Protein AF-A0A2U7NNI7-F1 (afdb_monomer)

Structure (mmCIF, N/CA/C/O backbone):
data_AF-A0A2U7NNI7-F1
#
_entry.id   AF-A0A2U7NNI7-F1
#
loop_
_atom_site.group_PDB
_atom_site.id
_atom_site.type_symbol
_atom_site.label_atom_id
_atom_site.label_alt_id
_atom_site.label_comp_id
_atom_site.label_asym_id
_atom_site.label_entity_id
_atom_site.label_seq_id
_atom_site.pdbx_PDB_ins_code
_atom_site.Cartn_x
_atom_site.Cartn_y
_atom_site.Cartn_z
_atom_site.occupancy
_atom_site.B_iso_or_equiv
_atom_site.auth_seq_id
_atom_site.auth_comp_id
_atom_site.auth_asym_id
_atom_site.auth_atom_id
_atom_site.pdbx_PDB_model_num
ATOM 1 N N . GLU A 1 1 ? -15.959 -2.384 -8.655 1.00 91.75 1 GLU A N 1
ATOM 2 C CA . GLU A 1 1 ? -16.020 -0.895 -8.656 1.00 91.75 1 GLU A CA 1
ATOM 3 C C . GLU A 1 1 ? -14.657 -0.277 -8.364 1.00 91.75 1 GLU A C 1
ATOM 5 O O . GLU A 1 1 ? -14.281 0.670 -9.043 1.00 91.75 1 GLU A O 1
ATOM 10 N N . ALA A 1 2 ? -13.893 -0.885 -7.456 1.00 96.75 2 ALA A N 1
ATOM 11 C CA . ALA A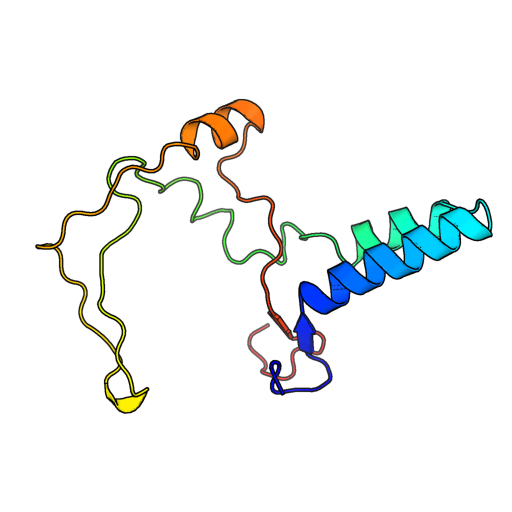 1 2 ? -12.431 -0.878 -7.425 1.00 96.75 2 ALA A CA 1
ATOM 12 C C . ALA A 1 2 ? -11.932 -2.280 -7.006 1.00 96.75 2 ALA A C 1
ATOM 14 O O . ALA A 1 2 ? -11.266 -2.903 -7.829 1.00 96.75 2 ALA A O 1
ATOM 15 N N . PRO A 1 3 ? -12.372 -2.842 -5.855 1.00 96.25 3 PRO A N 1
ATOM 16 C CA . PRO A 1 3 ? -12.444 -4.295 -5.691 1.00 96.25 3 PRO A CA 1
ATOM 17 C C . PRO A 1 3 ? -13.404 -4.897 -6.728 1.00 96.25 3 PRO A C 1
ATOM 19 O O . PRO A 1 3 ? -14.330 -4.209 -7.212 1.00 96.25 3 PRO A O 1
ATOM 22 N N . ASP A 1 4 ? -13.182 -6.155 -7.089 1.00 97.06 4 ASP A N 1
ATOM 23 C CA . ASP A 1 4 ? -13.986 -6.897 -8.063 1.00 97.06 4 ASP A CA 1
ATOM 24 C C . ASP A 1 4 ? -14.867 -7.992 -7.437 1.00 97.06 4 ASP A C 1
ATOM 26 O O . ASP A 1 4 ? -15.818 -8.431 -8.094 1.00 97.06 4 ASP A O 1
ATOM 30 N N . TYR A 1 5 ? -14.698 -8.292 -6.144 1.00 97.25 5 TYR A N 1
ATOM 31 C CA . TYR A 1 5 ? -15.642 -9.068 -5.332 1.00 97.25 5 TYR A CA 1
ATOM 32 C C . TYR A 1 5 ? -16.041 -8.357 -4.025 1.00 97.25 5 TYR A C 1
ATOM 34 O O . TYR A 1 5 ? -15.245 -7.707 -3.359 1.00 97.25 5 TYR A O 1
ATOM 42 N N . GLY A 1 6 ? -17.314 -8.478 -3.629 1.00 96.44 6 GLY A N 1
ATOM 43 C CA . GLY A 1 6 ? -17.887 -7.697 -2.521 1.00 96.44 6 GLY A CA 1
ATOM 44 C C . GLY A 1 6 ? -17.436 -8.106 -1.115 1.00 96.44 6 GLY A C 1
ATOM 45 O O . GLY A 1 6 ? -17.675 -7.352 -0.176 1.00 96.44 6 GLY A O 1
ATOM 46 N N . HIS A 1 7 ? -16.830 -9.286 -0.958 1.00 94.38 7 HIS A N 1
ATOM 47 C CA . HIS A 1 7 ? -16.188 -9.700 0.297 1.00 94.38 7 HIS A CA 1
ATOM 48 C C . HIS A 1 7 ? -14.656 -9.644 0.202 1.00 94.38 7 HIS A C 1
ATOM 50 O O . HIS A 1 7 ? -13.953 -10.210 1.034 1.00 94.38 7 HIS A O 1
ATOM 56 N N . GLU A 1 8 ? -14.117 -8.944 -0.794 1.00 93.75 8 GLU A N 1
ATOM 57 C CA . GLU A 1 8 ? -12.809 -8.330 -0.608 1.00 93.75 8 GLU A CA 1
ATOM 58 C C . GLU A 1 8 ? -12.931 -7.186 0.402 1.00 93.75 8 GLU A C 1
ATOM 60 O O . GLU A 1 8 ? -14.001 -6.611 0.618 1.00 93.75 8 GLU A O 1
ATOM 65 N N . THR A 1 9 ? -11.812 -6.822 1.008 1.00 91.69 9 THR A N 1
ATOM 66 C CA . THR A 1 9 ? -11.689 -5.598 1.796 1.00 91.69 9 THR A CA 1
ATOM 67 C C . THR A 1 9 ? -10.492 -4.792 1.317 1.00 91.69 9 THR A C 1
ATOM 69 O O . THR A 1 9 ? -9.630 -5.296 0.595 1.00 91.69 9 THR A O 1
ATOM 72 N N . THR A 1 10 ? -10.431 -3.525 1.708 1.00 91.88 10 THR A N 1
ATOM 73 C CA . THR A 1 10 ? -9.390 -2.595 1.274 1.00 91.88 10 THR A CA 1
ATOM 74 C C . THR A 1 10 ? -8.764 -1.864 2.45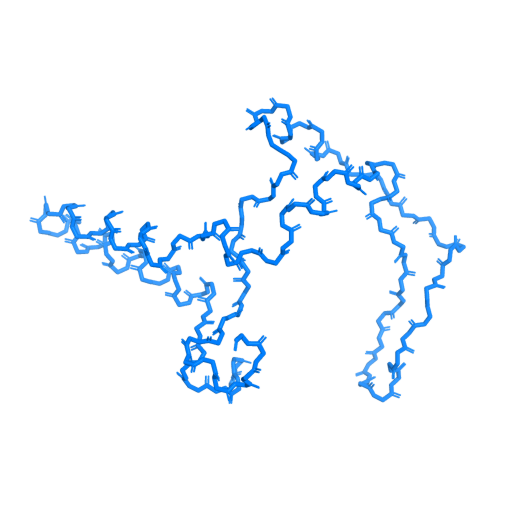3 1.00 91.88 10 THR A C 1
ATOM 76 O O . THR A 1 10 ? -9.389 -1.675 3.500 1.00 91.88 10 THR A O 1
ATOM 79 N N . SER A 1 11 ? -7.537 -1.370 2.274 1.00 87.75 11 SER A N 1
ATOM 80 C CA . SER A 1 11 ? -6.935 -0.428 3.231 1.00 87.75 11 SER A CA 1
ATOM 81 C C . SER A 1 11 ? -7.799 0.827 3.430 1.00 87.75 11 SER A C 1
ATOM 83 O O . SER A 1 11 ? -7.811 1.413 4.514 1.00 87.75 11 SER A O 1
ATOM 85 N N . GLU A 1 12 ? -8.585 1.204 2.416 1.00 92.94 12 GLU A N 1
ATOM 86 C CA . GLU A 1 12 ? -9.618 2.234 2.514 1.00 92.94 12 GLU A CA 1
ATOM 87 C C . GLU A 1 12 ? -10.707 1.842 3.523 1.00 92.94 12 GLU A C 1
ATOM 89 O O . GLU A 1 12 ? -10.948 2.605 4.461 1.00 92.94 12 GLU A O 1
ATOM 94 N N . ALA A 1 13 ? -11.316 0.658 3.396 1.00 91.62 13 ALA A N 1
ATOM 95 C CA . ALA A 1 13 ? -12.336 0.181 4.333 1.00 91.62 13 ALA A CA 1
ATOM 96 C C . ALA A 1 13 ? -11.814 0.159 5.782 1.00 91.62 13 ALA A C 1
ATOM 98 O O . ALA A 1 13 ? -12.497 0.631 6.694 1.00 91.62 13 ALA A O 1
ATOM 99 N N . TYR A 1 14 ? -10.566 -0.277 5.989 1.00 86.25 14 TYR A N 1
ATOM 100 C CA . TYR A 1 14 ? -9.908 -0.225 7.298 1.00 86.25 14 TYR A CA 1
ATOM 101 C C . TYR A 1 14 ? -9.709 1.200 7.826 1.00 86.25 14 TYR A C 1
ATOM 103 O O . TYR A 1 14 ? -9.938 1.454 9.011 1.00 86.25 14 TYR A O 1
ATOM 111 N N . SER A 1 15 ? -9.337 2.155 6.968 1.00 87.56 15 SER A N 1
ATOM 112 C CA . SER A 1 15 ? -9.200 3.562 7.367 1.00 87.56 15 SER A CA 1
ATOM 113 C C . SER A 1 15 ? -10.538 4.182 7.797 1.00 87.56 15 SER A C 1
ATOM 115 O O . SER A 1 15 ? -10.593 4.904 8.797 1.00 87.56 15 SER A O 1
ATOM 117 N N . TYR A 1 16 ? -11.634 3.842 7.110 1.00 91.88 16 TYR A N 1
ATOM 118 C CA . TYR A 1 16 ? -12.983 4.257 7.500 1.00 91.88 16 TYR A CA 1
ATOM 119 C C . TYR A 1 16 ? -13.431 3.596 8.796 1.00 91.88 16 TYR A C 1
ATOM 121 O O . TYR A 1 16 ? -14.067 4.250 9.622 1.00 91.88 16 TYR A O 1
ATOM 129 N N . TRP A 1 17 ? -13.077 2.329 9.007 1.00 87.81 17 TRP A N 1
ATOM 130 C CA . TRP A 1 17 ? -13.380 1.651 10.258 1.00 87.81 17 TRP A CA 1
ATOM 131 C C . TRP A 1 17 ? -12.661 2.309 11.440 1.00 87.81 17 TRP A C 1
ATOM 133 O O . TRP A 1 17 ? -13.306 2.664 12.426 1.00 87.81 17 TRP A O 1
ATOM 143 N N . ALA A 1 18 ? -11.362 2.591 11.308 1.00 84.88 18 ALA A N 1
ATOM 144 C CA . ALA A 1 18 ? -10.607 3.324 12.322 1.00 84.88 18 ALA A CA 1
ATOM 145 C C . ALA A 1 18 ? -11.241 4.688 12.643 1.00 84.88 18 ALA A C 1
ATOM 147 O O . ALA A 1 18 ? -11.335 5.080 13.810 1.00 84.88 18 ALA A O 1
ATOM 148 N N . TRP A 1 19 ? -11.721 5.404 11.623 1.00 89.50 19 TRP A N 1
ATOM 149 C CA . TRP A 1 19 ? -12.428 6.666 11.821 1.00 89.50 19 TRP A CA 1
ATOM 150 C C . TRP A 1 19 ? -13.760 6.471 12.559 1.00 89.50 19 TRP A C 1
ATOM 152 O O . TRP A 1 19 ? -14.009 7.158 13.552 1.00 89.50 19 TRP A O 1
ATOM 162 N N . LEU A 1 20 ? -14.594 5.525 12.127 1.00 91.12 20 LEU A N 1
ATOM 163 C CA . LEU A 1 20 ? -15.887 5.237 12.750 1.00 91.12 20 LEU A CA 1
ATOM 164 C C . LEU A 1 20 ? -15.733 4.948 14.247 1.00 91.12 20 LEU A C 1
ATOM 166 O O . LEU A 1 20 ? -16.409 5.559 15.075 1.00 91.12 20 LEU A O 1
ATOM 170 N N . GLU A 1 21 ? -14.790 4.078 14.585 1.00 87.69 21 GLU A N 1
ATOM 171 C CA . GLU A 1 21 ? -14.502 3.702 15.963 1.00 87.69 21 GLU A CA 1
ATOM 172 C C . GLU A 1 21 ? -13.925 4.870 16.775 1.00 87.69 21 GLU A C 1
ATOM 174 O O . GLU A 1 21 ? -14.269 5.065 17.939 1.00 87.69 21 GLU A O 1
ATOM 179 N N . THR A 1 22 ? -13.104 5.723 16.158 1.00 89.00 22 THR A N 1
ATOM 180 C CA . THR A 1 22 ? -12.608 6.940 16.818 1.00 89.00 22 THR A CA 1
ATOM 181 C C . THR A 1 22 ? -13.752 7.893 17.174 1.00 89.00 22 THR A C 1
ATOM 183 O O . THR A 1 22 ? -13.750 8.489 18.251 1.00 89.00 22 THR A O 1
ATOM 186 N N . MET A 1 23 ? -14.749 8.039 16.295 1.00 93.25 23 MET A N 1
ATOM 187 C CA . MET A 1 23 ? -15.940 8.847 16.583 1.00 93.25 23 MET A CA 1
ATOM 188 C C . MET A 1 23 ? -16.795 8.216 17.679 1.00 93.25 23 MET A C 1
ATOM 190 O O . MET A 1 23 ? -17.262 8.930 18.566 1.00 93.25 23 MET A O 1
ATOM 194 N N . TYR A 1 24 ? -16.963 6.892 17.648 1.00 90.88 24 TYR A N 1
ATOM 195 C CA . TYR A 1 24 ? -17.655 6.159 18.702 1.00 90.88 24 TYR A CA 1
ATOM 196 C C . TYR A 1 24 ? -16.997 6.402 20.065 1.00 90.88 24 TYR A C 1
ATOM 198 O O . TYR A 1 24 ? -17.677 6.850 20.990 1.00 90.88 24 TYR A O 1
ATOM 206 N N . GLY A 1 25 ? -15.681 6.202 20.174 1.00 91.25 25 GLY A N 1
ATOM 207 C CA . GLY A 1 25 ? -14.958 6.403 21.430 1.00 91.25 25 GLY A CA 1
ATOM 208 C C . GLY A 1 25 ? -14.972 7.851 21.909 1.00 91.25 25 GLY A C 1
ATOM 209 O O . GLY A 1 25 ? -15.112 8.104 23.103 1.00 91.25 25 GLY A O 1
ATOM 210 N N . PHE A 1 26 ? -14.941 8.822 20.991 1.00 93.31 26 PHE A N 1
ATOM 211 C CA . PHE A 1 26 ? -15.075 10.233 21.352 1.00 93.31 26 PHE A CA 1
ATOM 212 C C . PHE A 1 26 ? -16.457 10.568 21.931 1.00 93.31 26 PHE A C 1
ATOM 214 O O . PHE A 1 26 ? -16.547 11.304 22.909 1.00 93.31 26 PHE A O 1
ATOM 221 N N . ILE A 1 27 ? -17.533 10.049 21.334 1.00 96.38 27 ILE A N 1
ATOM 222 C CA . ILE A 1 27 ? -18.913 10.355 21.745 1.00 96.38 27 ILE A CA 1
ATOM 223 C C . ILE A 1 27 ? -19.290 9.630 23.038 1.00 96.38 27 ILE A C 1
ATOM 225 O O . ILE A 1 27 ? -20.020 10.176 23.863 1.00 96.38 27 ILE A O 1
ATOM 229 N N . THR A 1 28 ? -18.847 8.385 23.183 1.00 93.81 28 THR A N 1
ATOM 230 C CA . THR A 1 28 ? -19.251 7.503 24.286 1.00 93.81 28 THR A CA 1
ATOM 231 C C . THR A 1 28 ? -18.281 7.517 25.462 1.00 93.81 28 THR A C 1
ATOM 233 O O . THR A 1 28 ? -18.623 6.999 26.520 1.00 93.81 28 THR A O 1
ATOM 236 N N . GLU A 1 29 ? -17.091 8.095 25.275 1.00 92.75 29 GLU A N 1
ATOM 237 C CA . GLU A 1 29 ? -15.937 7.979 26.176 1.00 92.75 29 GLU A CA 1
ATOM 238 C C . GLU A 1 29 ? -15.447 6.524 26.374 1.00 92.75 29 GLU A C 1
ATOM 240 O O . GLU A 1 29 ? -14.628 6.262 27.256 1.00 92.75 29 GLU A O 1
ATOM 245 N N . ASP A 1 30 ? -15.895 5.584 25.531 1.00 88.88 30 ASP A N 1
ATOM 246 C CA . ASP A 1 30 ? -15.482 4.177 25.527 1.00 88.88 30 ASP A CA 1
ATOM 247 C C . ASP A 1 30 ? -14.462 3.899 24.411 1.00 88.88 30 ASP A C 1
ATOM 249 O O . ASP A 1 30 ? -14.785 3.813 23.224 1.00 88.88 30 ASP A O 1
ATOM 253 N N . TRP A 1 31 ? -13.203 3.735 24.812 1.00 83.56 31 TRP A N 1
ATOM 254 C CA . TRP A 1 31 ? -12.072 3.497 23.914 1.00 83.56 31 TRP A CA 1
ATOM 255 C C . TRP A 1 31 ? -11.620 2.036 23.862 1.00 83.56 31 TRP A C 1
ATOM 257 O O . TRP A 1 31 ? -10.686 1.718 23.117 1.00 83.56 31 TRP A O 1
ATOM 267 N N . ASP A 1 32 ? -12.275 1.138 24.599 1.00 77.19 32 ASP A N 1
ATOM 268 C CA . ASP A 1 32 ? -11.872 -0.267 24.645 1.00 77.19 32 ASP A CA 1
ATOM 269 C C . ASP A 1 32 ? -12.233 -0.990 23.337 1.00 77.19 32 ASP A C 1
ATOM 271 O O . ASP A 1 32 ? -11.429 -1.778 22.824 1.00 77.19 32 ASP A O 1
ATOM 275 N N . LEU A 1 33 ? -13.389 -0.676 22.738 1.00 65.31 33 LEU A N 1
ATOM 276 C CA . LEU A 1 33 ? -13.829 -1.251 21.457 1.00 65.31 33 LEU A CA 1
ATOM 277 C C . LEU A 1 33 ? -12.995 -0.776 20.245 1.00 65.31 33 LEU A C 1
ATOM 279 O O . LEU A 1 33 ? -12.520 -1.648 19.506 1.00 65.31 33 LEU A O 1
ATOM 283 N N . PRO A 1 34 ? -12.719 0.536 20.069 1.00 62.72 34 PRO A N 1
ATOM 284 C CA . PRO A 1 34 ? -11.972 1.062 18.923 1.00 62.72 34 PRO A CA 1
ATOM 285 C C . PRO A 1 34 ? -10.562 0.515 18.766 1.00 62.72 34 PRO A C 1
ATOM 287 O O . PRO A 1 34 ? -10.100 0.178 17.677 1.00 62.72 34 PRO A O 1
ATOM 290 N N . PHE A 1 35 ? -9.846 0.447 19.881 1.00 60.97 35 PHE A N 1
ATOM 291 C CA . PHE A 1 35 ? -8.424 0.170 19.867 1.00 60.97 35 PHE A CA 1
ATOM 292 C C . PHE A 1 35 ? -8.118 -1.328 19.837 1.00 60.97 35 PHE A C 1
ATOM 294 O O . PHE A 1 35 ? -7.069 -1.719 19.325 1.00 60.97 35 PHE A O 1
ATOM 301 N N . SER A 1 36 ? -8.994 -2.171 20.386 1.00 61.75 36 SER A N 1
ATOM 302 C CA . SER A 1 36 ? -8.825 -3.625 20.346 1.00 61.75 36 SER A CA 1
ATOM 303 C C . SER A 1 36 ? -9.166 -4.190 18.968 1.00 61.75 36 SER A C 1
ATOM 305 O O . SER A 1 36 ? -8.325 -4.874 18.391 1.00 61.75 36 SER A O 1
ATOM 307 N N . HIS A 1 37 ? -10.315 -3.836 18.386 1.00 61.78 37 HIS A N 1
ATOM 308 C CA . HIS A 1 37 ? -10.767 -4.439 17.130 1.00 61.78 37 HIS A CA 1
ATOM 309 C C . HIS A 1 37 ? -9.980 -3.969 15.907 1.00 61.78 37 HIS A C 1
ATOM 311 O O . HIS A 1 37 ? -9.566 -4.802 15.103 1.00 61.78 37 HIS A O 1
ATOM 317 N N . VAL A 1 38 ? -9.688 -2.669 15.787 1.00 60.00 38 VAL A N 1
ATOM 318 C CA . VAL A 1 38 ? -8.880 -2.167 14.664 1.00 60.00 38 VAL A CA 1
ATOM 319 C C . VAL A 1 38 ? -7.462 -2.721 14.736 1.00 60.00 38 VAL A C 1
ATOM 321 O O . VAL A 1 38 ? -6.905 -3.054 13.707 1.00 60.00 38 VAL A O 1
ATOM 324 N N . ARG A 1 39 ? -6.870 -2.908 15.923 1.00 60.97 39 ARG A N 1
ATOM 325 C CA . ARG A 1 39 ? -5.551 -3.563 16.018 1.00 60.97 39 ARG A CA 1
ATOM 326 C C . ARG A 1 39 ? -5.603 -5.071 15.784 1.00 60.97 39 ARG A C 1
ATOM 328 O O . ARG A 1 39 ? -4.629 -5.624 15.289 1.00 60.97 39 ARG A O 1
ATOM 335 N N . GLN A 1 40 ? -6.689 -5.730 16.180 1.00 62.09 40 GLN A N 1
ATOM 336 C CA . GLN A 1 40 ? -6.839 -7.183 16.088 1.00 62.09 40 GLN A CA 1
ATOM 337 C C . GLN A 1 40 ? -7.286 -7.666 14.706 1.00 62.09 40 GLN A C 1
ATOM 339 O O . GLN A 1 40 ? -7.064 -8.831 14.403 1.00 62.09 40 GLN A O 1
ATOM 344 N N . HIS A 1 41 ? -7.929 -6.811 13.912 1.00 59.56 41 HIS A N 1
ATOM 345 C CA . HIS A 1 41 ? -8.490 -7.185 12.612 1.00 59.56 41 HIS A CA 1
ATOM 346 C C . HIS A 1 41 ? -8.146 -6.204 11.492 1.00 59.56 41 HIS A C 1
ATOM 348 O O . HIS A 1 41 ? -8.180 -6.593 10.339 1.00 59.56 41 HIS A O 1
ATOM 354 N N . GLY A 1 42 ? -7.845 -4.941 11.807 1.00 49.81 42 GLY A N 1
ATOM 355 C CA . GLY A 1 42 ? -7.341 -3.943 10.852 1.00 49.81 42 GLY A CA 1
ATOM 356 C C . GLY A 1 42 ? -5.870 -3.617 11.027 1.00 49.81 42 GLY A C 1
ATOM 357 O O . GLY A 1 42 ? -5.356 -2.674 10.424 1.00 49.81 42 GLY A O 1
ATOM 358 N N . GLY A 1 43 ? -5.193 -4.390 11.874 1.00 49.84 43 GLY A N 1
ATOM 359 C CA . GLY A 1 43 ? -3.758 -4.379 11.915 1.00 49.84 43 GLY A CA 1
ATOM 360 C C . GLY A 1 43 ? -3.271 -4.820 10.550 1.00 49.84 43 GLY A C 1
ATOM 361 O O . GLY A 1 43 ? -3.771 -5.782 9.976 1.00 49.84 43 GLY A O 1
ATOM 362 N N . VAL A 1 44 ? -2.244 -4.135 10.069 1.00 49.12 44 VAL A N 1
ATOM 363 C CA . VAL A 1 44 ? -1.211 -4.780 9.273 1.00 49.12 44 VAL A CA 1
ATOM 364 C C . VAL A 1 44 ? -0.738 -5.968 10.109 1.00 49.12 44 VAL A C 1
ATOM 366 O O . VAL A 1 44 ? 0.148 -5.830 10.957 1.00 49.12 44 VAL A O 1
ATOM 369 N N . HIS A 1 45 ? -1.412 -7.114 10.013 1.00 49.66 45 HIS A N 1
ATOM 370 C CA . HIS A 1 45 ? -0.876 -8.300 10.628 1.00 49.66 45 HIS A CA 1
ATOM 371 C C . HIS A 1 45 ? 0.412 -8.567 9.877 1.00 49.66 45 HIS A C 1
ATOM 373 O O . HIS A 1 45 ? 0.447 -8.599 8.653 1.00 49.66 45 HIS A O 1
ATOM 379 N N . HIS A 1 46 ? 1.481 -8.780 10.624 1.00 46.91 46 HIS A N 1
ATOM 380 C CA . HIS A 1 46 ? 2.747 -9.228 10.064 1.00 46.91 4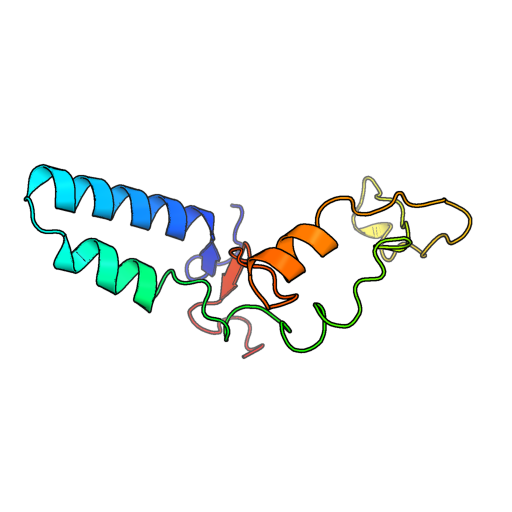6 HIS A CA 1
ATOM 381 C C . HIS A 1 46 ? 2.583 -10.521 9.224 1.00 46.91 46 HIS A C 1
ATOM 383 O O . HIS A 1 46 ? 3.455 -10.858 8.434 1.00 46.91 46 HIS A O 1
ATOM 389 N N . SER A 1 47 ? 1.463 -11.246 9.383 1.00 48.31 47 SER A N 1
ATOM 390 C CA . SER A 1 47 ? 1.045 -12.376 8.543 1.00 48.31 47 SER A CA 1
ATOM 391 C C . SER A 1 47 ? 0.353 -11.999 7.229 1.00 48.31 47 SER A C 1
ATOM 393 O O . SER A 1 47 ? 0.362 -12.812 6.310 1.00 48.31 47 SER A O 1
ATOM 395 N N . ASP A 1 48 ? -0.246 -10.812 7.146 1.00 50.38 48 ASP A N 1
ATOM 396 C CA . ASP A 1 48 ? -1.048 -10.347 6.005 1.00 50.38 48 ASP A CA 1
ATOM 397 C C . ASP A 1 48 ? -0.228 -9.438 5.080 1.00 50.38 48 ASP A C 1
ATOM 399 O O . ASP A 1 48 ? -0.687 -9.042 4.010 1.00 50.38 48 ASP A O 1
ATOM 403 N N . GLU A 1 49 ? 1.011 -9.130 5.469 1.00 51.81 49 GLU A N 1
ATOM 404 C CA . GLU A 1 49 ? 2.021 -8.587 4.577 1.00 51.81 49 GLU A CA 1
ATOM 405 C C . GLU A 1 49 ? 2.685 -9.721 3.786 1.00 51.81 49 GLU A C 1
ATOM 407 O O . GLU A 1 49 ? 3.381 -10.566 4.363 1.00 51.81 49 GLU A O 1
ATOM 412 N N . PRO A 1 50 ? 2.541 -9.758 2.451 1.00 45.31 50 PRO A N 1
ATOM 413 C CA . PRO A 1 50 ? 3.279 -10.710 1.641 1.00 45.31 50 PRO A CA 1
ATOM 414 C C . PRO A 1 50 ? 4.792 -10.456 1.776 1.00 45.31 50 PRO A C 1
ATOM 416 O O . PRO A 1 50 ? 5.344 -9.528 1.188 1.00 45.31 50 PRO A O 1
ATOM 419 N N . GLY A 1 51 ? 5.492 -11.312 2.525 1.00 45.66 51 GLY A N 1
ATOM 420 C CA . GLY A 1 51 ? 6.942 -11.490 2.398 1.00 45.66 51 GLY A CA 1
ATOM 421 C C . GLY A 1 51 ? 7.853 -10.512 3.152 1.00 45.66 51 GLY A C 1
ATOM 422 O O . GLY A 1 51 ? 8.965 -10.250 2.676 1.00 45.66 51 GLY A O 1
ATOM 423 N N . SER A 1 52 ? 7.477 -10.037 4.342 1.00 44.50 52 SER A N 1
ATOM 424 C CA . SER A 1 52 ? 8.356 -9.231 5.218 1.00 44.50 52 SER A CA 1
ATOM 425 C C . SER A 1 52 ? 9.718 -9.919 5.478 1.00 44.50 52 SER A C 1
ATOM 427 O O . SER A 1 52 ? 10.760 -9.264 5.501 1.00 44.50 52 SER A O 1
ATOM 429 N N . ALA A 1 53 ? 9.754 -11.260 5.480 1.00 41.75 53 ALA A N 1
ATOM 430 C CA . ALA A 1 53 ? 10.976 -12.061 5.624 1.00 41.75 53 ALA A CA 1
ATOM 431 C C . ALA A 1 53 ? 11.921 -12.087 4.395 1.00 41.75 53 ALA A C 1
ATOM 433 O O . ALA A 1 53 ? 13.028 -12.621 4.488 1.00 41.75 53 ALA A O 1
ATOM 434 N N . HIS A 1 54 ? 11.528 -11.555 3.229 1.00 44.12 54 HIS A N 1
ATOM 435 C CA . HIS A 1 54 ? 12.350 -11.627 2.005 1.00 44.12 54 HIS A CA 1
ATOM 436 C C . HIS A 1 54 ? 12.592 -10.286 1.304 1.00 44.12 54 HIS A C 1
ATOM 438 O O . HIS A 1 54 ? 13.583 -10.164 0.577 1.00 44.12 54 HIS A O 1
ATOM 444 N N . HIS A 1 55 ? 11.747 -9.276 1.530 1.00 47.62 55 HIS A N 1
ATOM 445 C CA . HIS A 1 55 ? 11.881 -7.975 0.867 1.00 47.62 55 HIS A CA 1
ATOM 446 C C . HIS A 1 55 ? 12.771 -6.984 1.632 1.00 47.62 55 HIS A C 1
ATOM 448 O O . HIS A 1 55 ? 13.590 -6.310 1.007 1.00 47.62 55 HIS A O 1
ATOM 454 N N . GLY A 1 56 ? 12.700 -6.941 2.968 1.00 50.34 56 GLY A N 1
ATOM 455 C CA . GLY A 1 56 ? 13.458 -5.967 3.763 1.00 50.34 56 GLY A CA 1
ATOM 456 C C . GLY A 1 56 ? 14.981 -6.181 3.742 1.00 50.34 56 GLY A C 1
ATOM 457 O O . GLY A 1 56 ? 15.764 -5.230 3.737 1.00 50.34 56 GLY A O 1
ATOM 458 N N . GLU A 1 57 ? 15.443 -7.431 3.672 1.00 49.69 57 GLU A N 1
ATOM 459 C CA . GLU A 1 57 ? 16.883 -7.731 3.702 1.00 49.69 57 GLU A CA 1
ATOM 4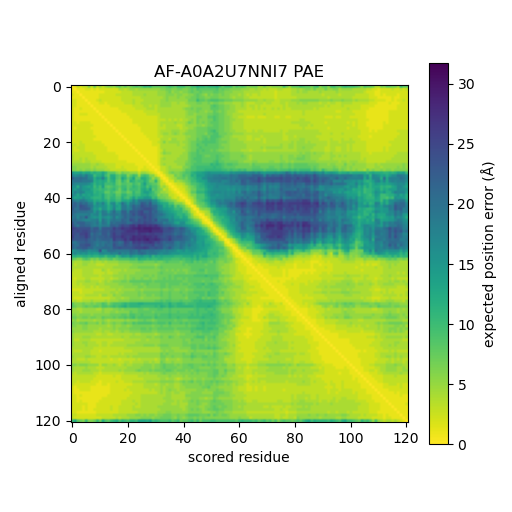60 C C . GLU A 1 57 ? 17.614 -7.404 2.388 1.00 49.69 57 GLU A C 1
ATOM 462 O O . GLU A 1 57 ? 18.838 -7.250 2.387 1.00 49.69 57 GLU A O 1
ATOM 467 N N . ARG A 1 58 ? 16.884 -7.288 1.269 1.00 55.72 58 ARG A N 1
ATOM 468 C CA . ARG A 1 58 ? 17.435 -7.111 -0.089 1.00 55.72 58 ARG A CA 1
ATOM 469 C C . ARG A 1 58 ? 17.093 -5.760 -0.716 1.00 55.72 58 ARG A C 1
ATOM 471 O O . ARG A 1 58 ? 17.077 -5.634 -1.939 1.00 55.72 58 ARG A O 1
ATOM 478 N N . VAL A 1 59 ? 16.851 -4.739 0.100 1.00 62.06 59 VAL A N 1
ATOM 479 C CA . VAL A 1 59 ? 16.774 -3.361 -0.394 1.00 62.06 59 VAL A CA 1
ATOM 480 C C . VAL A 1 59 ? 18.195 -2.868 -0.651 1.00 62.06 59 VAL A C 1
ATOM 482 O O . VAL A 1 59 ? 19.005 -2.775 0.270 1.00 62.06 59 VAL A O 1
ATOM 485 N N . TYR A 1 60 ? 18.513 -2.558 -1.908 1.00 68.38 60 TYR A N 1
ATOM 486 C CA . TYR A 1 60 ? 19.749 -1.873 -2.279 1.00 68.38 60 TYR A CA 1
ATOM 487 C C . TYR A 1 60 ? 19.450 -0.371 -2.332 1.00 68.38 60 TYR A C 1
ATOM 489 O O . TYR A 1 60 ? 18.883 0.076 -3.327 1.00 68.38 60 TYR A O 1
ATOM 497 N N . PRO A 1 61 ? 19.831 0.443 -1.325 1.00 72.69 61 PRO A N 1
ATOM 498 C CA . PRO A 1 61 ? 19.419 1.852 -1.263 1.00 72.69 61 PRO A CA 1
ATOM 499 C C . PRO A 1 61 ? 19.881 2.659 -2.481 1.00 72.69 61 PRO A C 1
ATOM 501 O O . PRO A 1 61 ? 19.239 3.613 -2.898 1.00 72.69 61 PRO A O 1
ATOM 504 N N . ASN A 1 62 ? 20.989 2.233 -3.094 1.00 81.81 62 ASN A N 1
ATOM 505 C CA . ASN A 1 62 ? 21.559 2.861 -4.283 1.00 81.81 62 ASN A CA 1
ATOM 506 C C . ASN A 1 62 ? 20.986 2.329 -5.610 1.00 81.81 62 ASN A C 1
ATOM 508 O O . ASN A 1 62 ? 21.387 2.802 -6.667 1.00 81.81 62 ASN A O 1
ATOM 512 N N . SER A 1 63 ? 20.122 1.314 -5.566 1.00 86.19 63 SER A N 1
ATOM 513 C CA . SER A 1 63 ? 19.485 0.688 -6.729 1.00 86.19 63 SER A CA 1
ATOM 514 C C . SER A 1 63 ? 18.167 0.018 -6.297 1.00 86.19 63 SER A C 1
ATOM 516 O O . SER A 1 63 ? 18.071 -1.212 -6.313 1.00 86.19 63 SER A O 1
ATOM 518 N N . PRO A 1 64 ? 17.160 0.802 -5.868 1.00 88.69 64 PRO A N 1
ATOM 519 C CA . PRO A 1 64 ? 15.970 0.284 -5.190 1.00 88.69 64 PRO A CA 1
ATOM 520 C C . PRO A 1 64 ? 15.049 -0.534 -6.104 1.00 88.69 64 PRO A C 1
ATOM 522 O O . PRO A 1 64 ? 14.291 -1.370 -5.622 1.00 88.69 64 PRO A O 1
ATOM 525 N N . ALA A 1 65 ? 15.107 -0.308 -7.419 1.00 91.00 65 ALA A N 1
ATOM 526 C CA . ALA A 1 65 ? 14.280 -0.995 -8.403 1.00 91.00 65 ALA A CA 1
ATOM 527 C C . ALA A 1 65 ? 14.969 -1.051 -9.771 1.00 91.00 65 ALA A C 1
ATOM 529 O O . ALA A 1 65 ? 15.966 -0.370 -10.015 1.00 91.00 65 ALA A O 1
ATOM 530 N N . GLN A 1 66 ? 14.391 -1.836 -10.679 1.00 93.31 66 GLN A N 1
ATOM 531 C CA . GLN A 1 66 ? 14.743 -1.857 -12.092 1.00 93.31 66 GLN A CA 1
ATOM 532 C C . GLN A 1 66 ? 13.596 -1.239 -12.899 1.00 93.31 66 GLN A C 1
ATOM 534 O O . GLN A 1 66 ? 12.464 -1.706 -12.813 1.00 93.31 66 GLN A O 1
ATOM 539 N N . PHE A 1 67 ? 13.885 -0.202 -13.690 1.00 95.50 67 PHE A N 1
ATOM 540 C CA . PHE A 1 67 ? 12.871 0.472 -14.504 1.00 95.50 67 PHE A CA 1
ATOM 541 C C . PHE A 1 67 ? 12.232 -0.476 -15.530 1.00 95.50 67 PHE A C 1
ATOM 5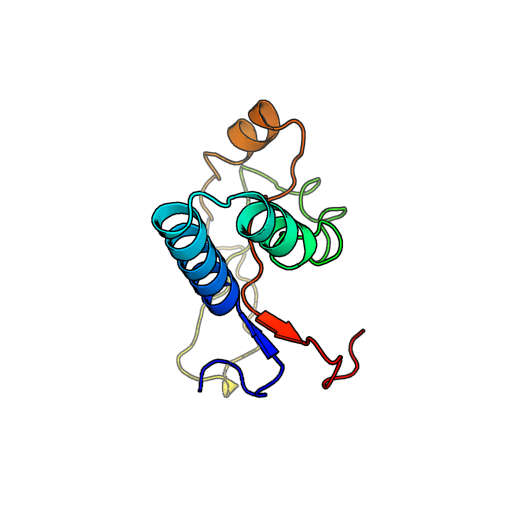43 O O . PHE A 1 67 ? 12.937 -1.218 -16.223 1.00 95.50 67 PHE A O 1
ATOM 550 N N . ALA A 1 68 ? 10.911 -0.372 -15.666 1.00 97.12 68 ALA A N 1
ATOM 551 C CA . ALA A 1 68 ? 10.115 -0.922 -16.752 1.00 97.12 68 ALA A CA 1
ATOM 552 C C . ALA A 1 68 ? 9.063 0.128 -17.153 1.00 97.12 68 ALA A C 1
ATOM 554 O O . ALA A 1 68 ? 8.463 0.729 -16.261 1.00 97.12 68 ALA A O 1
ATOM 555 N N . PRO A 1 69 ? 8.847 0.395 -18.452 1.00 96.56 69 PRO A N 1
ATOM 556 C CA . PRO A 1 69 ? 7.866 1.387 -18.877 1.00 96.56 69 PRO A CA 1
ATOM 557 C C . PRO A 1 69 ? 6.432 0.886 -18.683 1.00 96.56 69 PRO A C 1
ATOM 559 O O . PRO A 1 69 ? 6.146 -0.293 -18.909 1.00 96.56 69 PRO A O 1
ATOM 562 N N . GLU A 1 70 ? 5.542 1.810 -18.326 1.00 97.69 70 GLU A N 1
ATOM 563 C CA . GLU A 1 70 ? 4.092 1.626 -18.398 1.00 97.69 70 GLU A CA 1
ATOM 564 C C . GLU A 1 70 ? 3.581 1.840 -19.830 1.00 97.69 70 GLU A C 1
ATOM 566 O O . GLU A 1 70 ? 4.240 2.488 -20.649 1.00 97.69 70 GLU A O 1
ATOM 571 N N . PHE A 1 71 ? 2.403 1.294 -20.133 1.00 96.81 71 PHE A N 1
ATOM 572 C CA . PHE A 1 71 ? 1.764 1.402 -21.443 1.00 96.81 71 PHE A CA 1
ATOM 573 C C . PHE A 1 71 ? 0.259 1.642 -21.320 1.00 96.81 71 PHE A C 1
ATOM 575 O O . PHE A 1 71 ? -0.362 1.246 -20.338 1.00 96.81 71 PHE A O 1
ATOM 582 N N . ASP A 1 72 ? -0.326 2.236 -22.361 1.00 98.12 72 ASP A N 1
ATOM 583 C CA . ASP A 1 72 ? -1.737 2.640 -22.379 1.00 98.12 72 ASP A CA 1
ATOM 584 C C . ASP A 1 72 ? -2.715 1.456 -22.301 1.00 98.12 72 ASP A C 1
ATOM 586 O O . ASP A 1 72 ? -3.832 1.612 -21.806 1.00 98.12 72 ASP A O 1
ATOM 590 N N . LEU A 1 73 ? -2.331 0.279 -22.818 1.00 98.12 73 LEU A N 1
ATOM 591 C CA . LEU A 1 73 ? -3.205 -0.893 -22.897 1.00 98.12 73 LEU A CA 1
ATOM 592 C C . LEU A 1 73 ? -2.616 -2.128 -22.195 1.00 98.12 73 LEU A C 1
ATOM 594 O O . LEU A 1 73 ? -1.440 -2.448 -22.391 1.00 98.12 73 LEU A O 1
ATOM 598 N N . PRO A 1 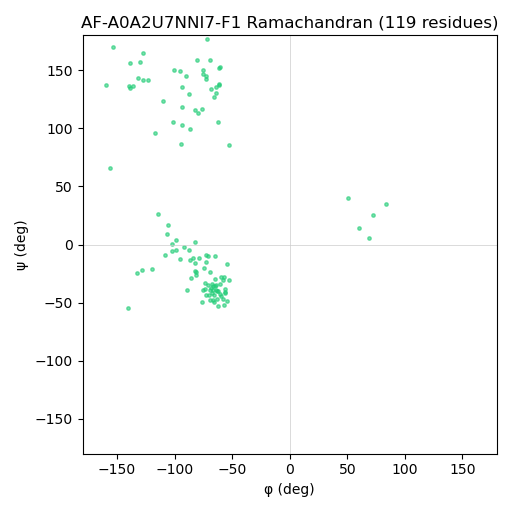74 ? -3.452 -2.940 -21.511 1.00 97.94 74 PRO A N 1
ATOM 599 C CA . PRO A 1 74 ? -3.015 -4.197 -20.898 1.00 97.94 74 PRO A CA 1
ATOM 600 C C . PRO A 1 74 ? -2.394 -5.194 -21.886 1.00 97.94 74 PRO A C 1
ATOM 602 O O . PRO A 1 74 ? -1.494 -5.944 -21.525 1.00 97.94 74 PRO A O 1
ATOM 605 N N . SER A 1 75 ? -2.820 -5.182 -23.156 1.00 97.88 75 SER A N 1
ATOM 606 C CA . SER A 1 75 ? -2.287 -6.071 -24.201 1.00 97.88 75 SER A CA 1
ATOM 607 C C . SER A 1 75 ? -0.812 -5.828 -24.538 1.00 97.88 75 SER A C 1
ATOM 609 O O . SER A 1 75 ? -0.229 -6.591 -25.303 1.00 97.88 75 SER A O 1
ATOM 611 N N . GLN A 1 76 ? -0.222 -4.747 -24.026 1.00 97.62 76 GLN A N 1
ATOM 612 C CA . GLN A 1 76 ? 1.191 -4.411 -24.204 1.00 97.62 76 GLN A CA 1
ATOM 613 C C . GLN A 1 76 ? 2.076 -4.976 -23.081 1.00 97.62 76 GLN A C 1
ATOM 615 O O . GLN A 1 76 ? 3.294 -4.827 -23.134 1.00 97.62 76 GLN A O 1
ATOM 620 N N . TYR A 1 77 ? 1.480 -5.641 -22.089 1.00 97.25 77 TYR A N 1
ATOM 621 C CA . TYR A 1 77 ? 2.187 -6.339 -21.021 1.00 97.25 77 TYR A CA 1
ATOM 622 C C . TYR A 1 77 ? 2.350 -7.836 -21.360 1.00 97.25 77 TYR A C 1
ATOM 624 O O . TYR A 1 77 ? 1.487 -8.409 -22.030 1.00 97.25 77 TYR A O 1
ATOM 632 N N . PRO A 1 78 ? 3.432 -8.501 -20.904 1.00 96.12 78 PRO A N 1
ATOM 633 C CA . PRO A 1 78 ? 4.460 -8.001 -19.989 1.00 96.12 78 PRO A CA 1
ATOM 634 C C . PRO A 1 78 ? 5.449 -7.033 -20.655 1.00 96.12 78 PRO A C 1
ATOM 636 O O . PRO A 1 78 ? 5.814 -7.185 -21.818 1.00 96.12 78 PRO A O 1
ATOM 639 N N . THR A 1 79 ? 5.917 -6.059 -19.878 1.00 94.81 79 THR A N 1
ATOM 640 C CA . THR A 1 79 ? 6.927 -5.083 -20.301 1.00 94.81 79 THR A CA 1
ATOM 641 C C . THR A 1 79 ? 8.335 -5.556 -19.907 1.00 94.81 79 THR A C 1
ATOM 643 O O . THR A 1 79 ? 8.521 -6.058 -18.793 1.00 94.81 79 THR A O 1
ATOM 646 N N . PRO A 1 80 ? 9.346 -5.456 -20.791 1.00 94.38 80 PRO A N 1
ATOM 647 C CA . PRO A 1 80 ? 10.709 -5.833 -20.446 1.00 94.38 80 PRO A CA 1
ATOM 648 C C . PRO A 1 80 ? 11.353 -4.815 -19.495 1.00 94.38 80 PRO A C 1
ATOM 650 O O . PRO A 1 80 ? 11.213 -3.602 -19.651 1.00 94.38 80 PRO A O 1
ATOM 653 N N . LEU A 1 81 ? 12.144 -5.325 -18.549 1.00 96.56 81 LEU A N 1
ATOM 654 C CA . LEU A 1 81 ? 13.020 -4.512 -17.706 1.00 96.56 81 LEU A CA 1
ATOM 655 C C . LEU A 1 81 ? 14.098 -3.824 -18.560 1.00 96.56 81 LEU A C 1
ATOM 657 O O . LEU A 1 81 ? 14.729 -4.469 -19.400 1.00 96.56 81 LEU A O 1
ATOM 661 N N . ASN A 1 82 ? 14.352 -2.536 -18.322 1.00 95.38 82 ASN A N 1
ATOM 662 C CA . ASN A 1 82 ? 15.336 -1.754 -19.072 1.00 95.38 82 ASN A CA 1
ATOM 663 C C . ASN A 1 82 ? 16.48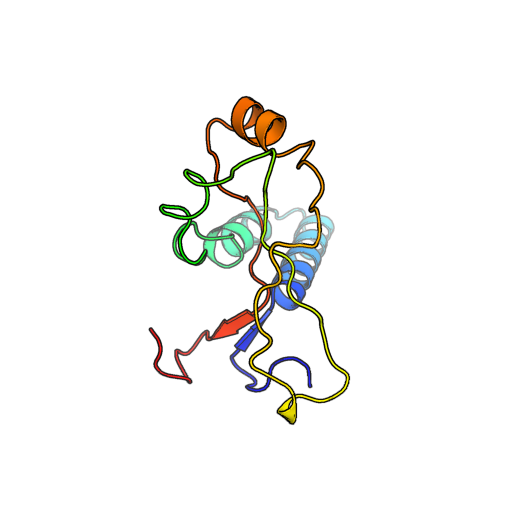6 -1.252 -18.171 1.00 95.38 82 ASN A C 1
ATOM 665 O O . ASN A 1 82 ? 16.363 -0.184 -17.562 1.00 95.38 82 ASN A O 1
ATOM 669 N N . PRO A 1 83 ? 17.629 -1.969 -18.118 1.00 94.19 83 PRO A N 1
ATOM 670 C CA . PRO A 1 83 ? 18.777 -1.625 -17.270 1.00 94.19 83 PRO A CA 1
ATOM 671 C C . PRO A 1 83 ? 19.543 -0.379 -17.726 1.00 94.19 83 PRO A C 1
ATOM 673 O O . PRO A 1 83 ? 20.406 0.103 -17.000 1.00 94.19 83 PRO A O 1
ATOM 676 N N . SER A 1 84 ? 19.260 0.157 -18.917 1.00 95.75 84 SER A N 1
ATOM 677 C CA . SER A 1 84 ? 19.913 1.374 -19.413 1.00 95.75 84 SER A CA 1
ATOM 678 C C . SER A 1 84 ? 19.342 2.657 -18.801 1.00 95.75 84 SER A C 1
ATOM 680 O O . SER A 1 84 ? 19.942 3.719 -18.964 1.00 95.75 84 SER A O 1
ATOM 682 N N . ILE A 1 85 ? 18.203 2.581 -18.106 1.00 95.25 85 ILE A N 1
ATOM 683 C CA . ILE A 1 85 ? 17.597 3.717 -17.408 1.00 95.25 85 ILE A CA 1
ATOM 684 C C . ILE A 1 85 ? 18.069 3.721 -15.954 1.00 95.25 85 ILE A C 1
ATOM 686 O O . ILE A 1 85 ? 17.806 2.784 -15.202 1.00 95.25 85 ILE A O 1
ATOM 690 N N . SER A 1 86 ? 18.766 4.791 -15.565 1.00 93.81 86 SER A N 1
ATOM 691 C CA . SER A 1 86 ? 19.234 4.979 -14.190 1.00 93.81 86 SER A CA 1
ATOM 692 C C . SER A 1 86 ? 18.057 5.222 -13.248 1.00 93.81 86 SER A C 1
ATOM 694 O O . SER A 1 86 ? 17.208 6.071 -13.520 1.00 93.81 86 SER A O 1
ATOM 696 N N . VAL A 1 87 ? 18.053 4.527 -12.112 1.00 93.31 87 VAL A N 1
ATOM 697 C CA . VAL A 1 87 ? 17.106 4.740 -11.008 1.00 93.31 87 VAL A CA 1
ATOM 698 C C . VAL A 1 87 ? 17.790 5.571 -9.917 1.00 93.31 87 VAL A C 1
ATOM 700 O O . VAL A 1 87 ? 19.015 5.547 -9.790 1.00 93.31 87 VAL A O 1
ATOM 703 N N . GLY A 1 88 ? 17.011 6.368 -9.182 1.00 92.19 88 GLY A N 1
ATOM 704 C CA . GLY A 1 88 ? 17.510 7.181 -8.071 1.00 92.19 88 GLY A CA 1
ATOM 705 C C . GLY A 1 88 ? 17.894 6.355 -6.840 1.00 92.19 88 GLY A C 1
ATOM 706 O O . GLY A 1 88 ? 17.710 5.141 -6.804 1.00 92.19 88 GLY A O 1
ATOM 707 N N . GLN A 1 89 ? 18.413 7.036 -5.819 1.00 92.88 89 GLN A N 1
ATOM 708 C CA . GLN A 1 89 ? 18.673 6.441 -4.506 1.00 92.88 89 GLN A CA 1
ATOM 709 C C . GLN A 1 89 ? 17.443 6.586 -3.603 1.00 92.88 89 GLN A C 1
ATOM 711 O O . GLN A 1 89 ? 16.762 7.609 -3.676 1.00 92.88 89 GLN A O 1
ATOM 716 N N . ASP A 1 90 ? 17.186 5.598 -2.745 1.00 91.69 90 ASP A N 1
ATOM 717 C CA . ASP A 1 90 ? 16.211 5.694 -1.652 1.00 91.69 90 ASP A CA 1
ATOM 718 C C . ASP A 1 90 ? 16.834 6.468 -0.472 1.00 91.69 90 ASP A C 1
ATOM 720 O O . ASP A 1 90 ? 17.780 5.969 0.151 1.00 91.69 90 ASP A O 1
ATOM 724 N N . PRO A 1 91 ? 16.336 7.679 -0.153 1.00 92.94 91 PRO A N 1
ATOM 725 C CA . PRO A 1 91 ? 16.923 8.516 0.883 1.00 92.94 91 PRO A CA 1
ATOM 726 C C . PRO A 1 91 ? 16.452 8.182 2.307 1.00 92.94 91 PRO A C 1
ATOM 728 O O . PRO A 1 91 ? 17.046 8.703 3.247 1.00 92.94 91 PRO A O 1
ATOM 731 N N . ILE A 1 92 ? 15.411 7.359 2.493 1.00 92.12 92 ILE A N 1
ATOM 732 C CA . ILE A 1 92 ? 14.769 7.148 3.805 1.00 92.12 92 ILE A CA 1
ATOM 733 C C . ILE A 1 92 ? 14.828 5.702 4.298 1.00 92.12 92 ILE A C 1
ATOM 735 O O . ILE A 1 92 ? 14.751 5.481 5.505 1.00 92.12 92 ILE A O 1
ATOM 739 N N . GLY A 1 93 ? 15.023 4.712 3.421 1.00 87.38 93 GLY A N 1
ATOM 740 C CA . GLY A 1 93 ? 15.027 3.300 3.823 1.00 87.38 93 GLY A CA 1
ATOM 741 C C . GLY A 1 93 ? 16.040 2.971 4.930 1.00 87.38 93 GLY A C 1
ATOM 742 O O . GLY A 1 93 ? 15.740 2.219 5.858 1.00 87.38 93 GLY A O 1
ATOM 743 N N . ALA A 1 94 ? 17.229 3.584 4.892 1.00 88.62 94 ALA A N 1
ATOM 744 C CA . ALA A 1 94 ? 18.247 3.402 5.931 1.00 88.62 94 ALA A CA 1
ATOM 745 C C . ALA A 1 94 ? 17.855 4.042 7.275 1.00 88.62 94 ALA A C 1
ATOM 747 O O . ALA A 1 94 ? 18.114 3.457 8.327 1.00 88.62 94 ALA A O 1
ATOM 748 N N . GLU A 1 95 ? 17.225 5.219 7.242 1.00 91.94 95 GLU A N 1
ATOM 749 C CA . GLU A 1 95 ? 16.740 5.912 8.438 1.00 91.94 95 GLU A CA 1
ATOM 750 C C . GLU A 1 95 ? 15.606 5.125 9.098 1.00 91.94 95 GLU A C 1
ATOM 752 O O . GLU A 1 95 ? 15.665 4.861 10.296 1.00 91.94 95 GLU A O 1
ATOM 757 N N . LEU A 1 96 ? 14.620 4.672 8.317 1.00 89.94 96 LEU A N 1
ATOM 758 C CA . LEU A 1 96 ? 13.498 3.872 8.814 1.00 89.94 96 LEU A CA 1
ATOM 759 C C . LEU A 1 96 ? 13.993 2.592 9.494 1.00 89.94 96 LEU A C 1
ATOM 761 O O . LEU A 1 96 ? 13.622 2.308 10.634 1.00 89.94 96 LEU A O 1
ATOM 765 N N . ARG A 1 97 ? 14.915 1.866 8.852 1.00 87.38 97 ARG A N 1
ATOM 766 C CA . ARG A 1 97 ? 15.509 0.660 9.437 1.00 87.38 97 ARG A CA 1
ATOM 767 C C . ARG A 1 97 ? 16.253 0.947 10.740 1.00 87.38 97 ARG A C 1
ATOM 769 O O . ARG A 1 97 ? 16.157 0.163 11.683 1.00 87.38 97 ARG A O 1
ATOM 776 N N . ALA A 1 98 ? 17.017 2.038 10.794 1.00 91.12 98 ALA A N 1
ATOM 777 C CA . ALA A 1 98 ? 17.754 2.420 11.995 1.00 91.12 98 ALA A CA 1
ATOM 778 C C . ALA A 1 98 ? 16.815 2.819 13.143 1.00 91.12 98 ALA A C 1
ATOM 780 O O . ALA A 1 98 ? 17.065 2.449 14.289 1.00 91.12 98 ALA A O 1
ATOM 781 N N . THR A 1 99 ? 15.730 3.529 12.834 1.00 95.00 99 THR A N 1
ATOM 782 C CA . THR A 1 99 ? 14.742 3.995 13.813 1.00 95.00 99 THR A CA 1
ATOM 783 C C . THR A 1 99 ? 13.913 2.847 14.384 1.00 95.00 99 THR A C 1
ATOM 785 O O . THR A 1 99 ? 13.699 2.798 15.594 1.00 95.00 99 THR A O 1
ATOM 788 N N . TY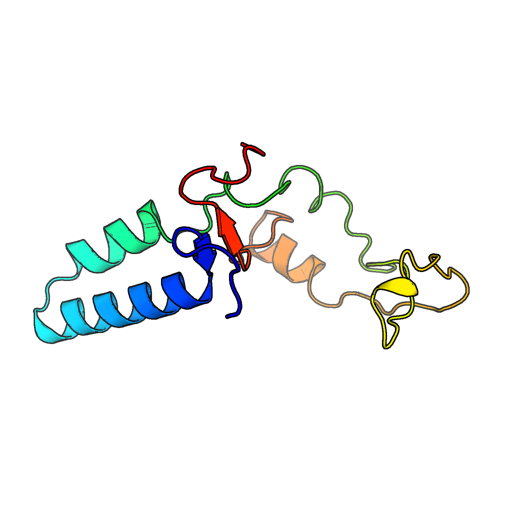R A 1 100 ? 13.458 1.914 13.542 1.00 88.00 100 TYR A N 1
ATOM 789 C CA . TYR A 1 100 ? 12.503 0.873 13.947 1.00 88.00 100 TYR A CA 1
ATOM 790 C C . TYR A 1 100 ? 13.135 -0.503 14.192 1.00 88.00 100 TYR A C 1
ATOM 792 O O . TYR A 1 100 ? 12.451 -1.419 14.640 1.00 88.00 100 TYR A O 1
ATOM 800 N N . GLY A 1 101 ? 14.434 -0.672 13.925 1.00 88.31 101 GLY A N 1
ATOM 801 C CA . GLY A 1 101 ? 15.160 -1.924 14.171 1.00 88.31 101 GLY A CA 1
ATOM 802 C C . GLY A 1 101 ? 14.761 -3.087 13.252 1.00 88.31 101 GLY A C 1
ATOM 803 O O . GLY A 1 101 ? 15.267 -4.194 13.422 1.00 88.31 101 GLY A O 1
ATOM 804 N N . THR A 1 102 ? 13.897 -2.837 12.269 1.00 82.94 102 THR A N 1
ATOM 805 C CA . THR A 1 102 ? 13.415 -3.798 11.273 1.00 82.94 102 THR A CA 1
ATOM 806 C C . THR A 1 102 ? 13.520 -3.178 9.878 1.00 82.94 102 THR A C 1
ATOM 808 O O . THR A 1 102 ? 13.330 -1.969 9.739 1.00 82.94 102 THR A O 1
ATOM 811 N N . PRO A 1 103 ? 13.871 -3.948 8.834 1.00 78.19 103 PRO A N 1
ATOM 812 C CA . PRO A 1 103 ? 13.803 -3.468 7.459 1.00 78.19 103 PRO A CA 1
ATOM 813 C C . PRO A 1 103 ? 12.389 -3.567 6.855 1.00 78.19 103 PRO A C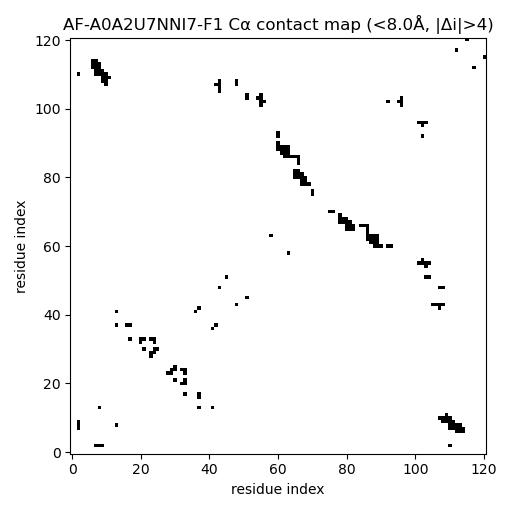 1
ATOM 815 O O . PRO A 1 103 ? 12.212 -3.311 5.667 1.00 78.19 103 PRO A O 1
ATOM 818 N N . GLU A 1 104 ? 11.412 -4.012 7.639 1.00 79.44 104 GLU A N 1
ATOM 819 C CA . GLU A 1 104 ? 10.036 -4.211 7.202 1.00 79.44 104 GLU A CA 1
ATOM 820 C C . GLU A 1 104 ? 9.296 -2.883 7.069 1.00 79.44 104 GLU A C 1
ATOM 822 O O . GLU A 1 104 ? 9.577 -1.907 7.772 1.00 79.44 104 GLU A O 1
ATOM 827 N N . ILE A 1 105 ? 8.338 -2.855 6.149 1.00 78.38 105 ILE A N 1
ATOM 828 C CA . ILE A 1 105 ? 7.469 -1.704 5.948 1.00 78.38 105 ILE A CA 1
ATOM 829 C C . ILE A 1 105 ? 6.285 -1.864 6.888 1.00 78.38 105 ILE A C 1
ATOM 831 O O . ILE A 1 105 ? 5.660 -2.905 6.908 1.00 78.38 105 ILE A O 1
ATOM 835 N N . TYR A 1 106 ? 5.970 -0.836 7.670 1.00 82.12 106 TYR A N 1
ATOM 836 C CA . TYR A 1 106 ? 4.731 -0.807 8.441 1.00 82.12 106 TYR A CA 1
ATOM 837 C C . TYR A 1 106 ? 3.668 -0.063 7.627 1.00 82.12 106 TYR A C 1
ATOM 839 O O . TYR A 1 106 ? 3.540 1.161 7.739 1.00 82.12 106 TYR A O 1
ATOM 847 N N . GLY A 1 107 ? 2.949 -0.774 6.753 1.00 80.12 107 GLY A N 1
ATOM 848 C CA . GLY A 1 107 ? 1.964 -0.163 5.859 1.00 80.12 107 GLY A CA 1
ATOM 849 C C . GLY A 1 107 ? 0.935 -1.155 5.322 1.00 80.12 107 GLY A C 1
ATOM 850 O O . GLY A 1 107 ? 1.273 -2.252 4.908 1.00 80.12 107 GLY A O 1
ATOM 851 N N . MET A 1 108 ? -0.342 -0.760 5.293 1.00 80.06 108 MET A N 1
ATOM 852 C CA . MET A 1 108 ? -1.411 -1.641 4.811 1.00 80.06 108 MET A CA 1
ATOM 853 C C . MET A 1 108 ? -1.264 -1.934 3.317 1.00 80.06 108 MET A C 1
ATOM 855 O O . MET A 1 108 ? -1.242 -1.009 2.498 1.00 80.06 108 MET A O 1
ATOM 859 N N . HIS A 1 109 ? -1.255 -3.221 2.960 1.00 84.62 109 HIS A N 1
ATOM 860 C CA . HIS A 1 109 ? -1.547 -3.620 1.589 1.00 84.62 109 HIS A CA 1
ATOM 861 C C . HIS A 1 109 ? -2.971 -3.184 1.208 1.00 84.62 109 HIS A C 1
ATOM 863 O O . HIS A 1 109 ? -3.840 -3.021 2.065 1.00 84.62 109 HIS A O 1
ATOM 869 N N . TRP A 1 110 ? -3.204 -2.930 -0.079 1.00 88.06 110 TRP A N 1
ATOM 870 C CA . TRP A 1 110 ? -4.412 -2.228 -0.507 1.00 88.06 110 TRP A CA 1
ATOM 871 C C . TRP A 1 110 ? -5.658 -3.117 -0.608 1.00 88.06 110 TRP A C 1
ATOM 873 O O . TRP A 1 110 ? -6.751 -2.577 -0.461 1.00 88.06 110 TRP A O 1
ATOM 883 N N . LEU A 1 111 ? -5.507 -4.429 -0.840 1.00 89.94 111 LEU A N 1
ATOM 884 C CA . LEU A 1 111 ? -6.609 -5.360 -1.112 1.00 89.94 111 LEU A CA 1
ATOM 885 C C . LEU A 1 111 ? -6.408 -6.700 -0.396 1.00 89.94 111 LEU A C 1
ATOM 887 O O . LEU A 1 111 ? -5.318 -7.261 -0.438 1.00 89.94 111 LEU A O 1
ATOM 891 N N . LEU A 1 112 ? -7.460 -7.242 0.211 1.00 88.94 112 LEU A N 1
ATOM 892 C CA . LEU A 1 112 ? -7.437 -8.566 0.833 1.00 88.94 112 LEU A CA 1
ATOM 893 C C . LEU A 1 112 ? -8.700 -9.354 0.476 1.00 88.94 112 LEU A C 1
ATOM 895 O O . LEU A 1 112 ? -9.805 -8.818 0.529 1.00 88.94 112 LEU A O 1
ATOM 899 N N . ASP A 1 113 ? -8.523 -10.631 0.138 1.00 90.75 113 ASP A N 1
ATOM 900 C CA . ASP A 1 113 ? -9.603 -11.597 -0.081 1.00 90.75 113 ASP A CA 1
ATOM 901 C C . ASP A 1 113 ? -9.993 -12.235 1.262 1.00 90.75 113 ASP A C 1
ATOM 903 O O . ASP A 1 113 ? -9.301 -13.122 1.763 1.00 90.75 113 ASP A O 1
ATOM 907 N N . VAL A 1 114 ? -11.073 -11.739 1.875 1.00 90.50 114 VAL A N 1
ATOM 908 C CA . VAL A 1 114 ? -11.456 -12.090 3.257 1.00 90.50 114 VAL A CA 1
ATOM 909 C C . VAL A 1 114 ? -11.962 -13.527 3.360 1.00 90.50 114 VAL A C 1
ATOM 911 O O . VAL A 1 114 ? -11.712 -14.208 4.354 1.00 90.50 114 VAL A O 1
ATOM 914 N N . ASP A 1 115 ? -12.655 -13.995 2.325 1.00 92.38 115 ASP A N 1
ATOM 915 C CA . ASP A 1 115 ? -13.319 -15.300 2.308 1.00 92.38 115 ASP A CA 1
ATOM 916 C C . ASP A 1 115 ? -12.500 -16.373 1.577 1.00 92.38 115 ASP A C 1
ATOM 918 O O . ASP A 1 115 ? -12.977 -17.499 1.404 1.00 92.38 115 ASP A O 1
ATOM 922 N N . ASN A 1 116 ? -11.282 -16.036 1.135 1.00 90.94 116 ASN A N 1
ATOM 923 C CA . ASN A 1 116 ? -10.483 -16.858 0.227 1.00 90.94 116 ASN A CA 1
ATOM 924 C C . ASN A 1 116 ? -11.288 -17.278 -1.018 1.00 90.94 116 ASN A C 1
ATOM 926 O O . ASN A 1 116 ? -11.245 -18.425 -1.476 1.00 90.94 116 ASN A O 1
ATOM 930 N N . TRP A 1 117 ? -12.079 -16.345 -1.543 1.00 95.25 117 TRP A N 1
ATOM 931 C CA . TRP A 1 117 ? -12.938 -16.545 -2.698 1.00 95.25 117 TRP A CA 1
ATOM 932 C C . TRP A 1 117 ? -12.143 -16.934 -3.952 1.00 95.25 117 TRP A C 1
ATOM 934 O O . TRP A 1 117 ? -12.606 -17.760 -4.744 1.00 95.25 117 TRP A O 1
ATOM 944 N N . TYR A 1 118 ? -10.924 -16.408 -4.104 1.00 94.06 118 TYR A N 1
ATOM 945 C CA . TYR A 1 118 ? -10.017 -16.748 -5.202 1.00 94.06 118 TYR A CA 1
ATOM 946 C C . TYR A 1 118 ? -9.219 -18.041 -4.984 1.00 94.06 118 TYR A C 1
ATOM 948 O O . TYR A 1 118 ? -8.667 -18.578 -5.947 1.00 94.06 118 TYR A O 1
ATOM 956 N N . GLY A 1 119 ? -9.146 -18.558 -3.754 1.00 94.44 119 GLY A N 1
ATOM 957 C CA . GLY A 1 119 ? -8.468 -19.820 -3.440 1.00 94.44 119 GLY A CA 1
ATOM 958 C C . GLY A 1 119 ? -6.936 -19.774 -3.507 1.00 94.44 119 GLY A C 1
ATOM 959 O O . GLY A 1 119 ? -6.313 -20.803 -3.778 1.00 94.44 119 GLY A O 1
ATOM 960 N N . PHE A 1 120 ? -6.320 -18.601 -3.314 1.00 89.38 120 PHE A N 1
ATOM 961 C CA . PHE A 1 120 ? -4.857 -18.454 -3.253 1.00 89.38 120 PHE A CA 1
ATOM 962 C C . PHE A 1 120 ? -4.279 -18.694 -1.845 1.00 89.38 120 PHE A C 1
ATOM 964 O O . PHE A 1 120 ? -3.059 -18.841 -1.722 1.00 89.38 120 PHE A O 1
ATOM 971 N N . GLY A 1 121 ? -5.139 -18.735 -0.818 1.00 76.69 121 GLY A N 1
ATOM 972 C CA . GLY A 1 121 ? -4.816 -19.030 0.585 1.00 76.69 121 GLY A CA 1
ATOM 973 C C . GLY A 1 121 ? -5.286 -20.400 1.058 1.00 76.69 121 GLY A C 1
ATOM 974 O O . GLY A 1 121 ? -6.229 -20.962 0.455 1.00 76.69 121 GLY A O 1
#

Radius of gyration: 19.03 Å; Cα contacts (8 Å, |Δi|>4): 107; chains: 1; bounding box: 41×30×50 Å

Solvent-accessible surface area (backbone atoms only — not comparable to full-atom values): 7697 Å² total; per-residue (Å²): 126,85,64,91,52,92,60,43,48,35,42,63,58,44,53,51,47,52,48,53,30,50,53,48,19,67,75,68,73,49,57,68,63,40,60,49,49,40,55,73,72,54,39,71,41,82,84,74,45,90,50,58,93,64,54,34,86,69,65,39,49,75,53,68,66,78,46,56,74,86,71,98,49,76,87,66,57,85,60,69,75,40,88,89,52,86,63,66,64,56,89,49,65,67,56,51,26,67,74,67,75,41,60,57,80,93,67,70,65,63,71,46,67,73,76,44,81,85,60,88,115

Mean predicted aligned error: 7.29 Å

Secondary structure (DSSP, 8-state):
--SSSTTEEEHHHHHHHHHHHHHHHHHHS--HHHHHHHHHHSS--TTTSTTHHHHGGG--TTS--------SSGGGPSPPP-TTSPP---SSHHHHHHHHSSSS-----SEEETT-TT---

Nearest PDB structures (foldseek):
  2qno-assembly1_A  TM=8.656E-01  e=3.487E-09  Ruminiclostridium cellulolyticum
  1g9j-assembly1_A  TM=8.744E-01  e=8.477E-09  Ruminiclostridium cellulolyticum
  4jjj-assembly1_A  TM=9.052E-01  e=1.934E-08  Thermobifida fusca
  4xwm-assembly1_A  TM=8.830E-01  e=2.830E-08  Clostridium cellulovorans
  4fus-assembly1_A  TM=8.805E-01  e=1.143E-07  Hahella chejuensis KCTC 2396

Sequence (121 aa):
EAPDYGHETTSEAYSYWAWLETMYGFITEDWDLPFSHVRQHGGVHHSDEPGSAHHGERVYPNSPAQFAPEFDLPSQYPTPLNPSISVGQDPIGAELRATYGTPEIYGMHWLLDVDNWYGFG

Organism: NCBI:txid155900

Foldseek 3Di:
DPDPDPQKDFLVNLVVLLVVLVVVCVVVVDNPVNPCCCCVPVFPPVVVDPCLPPQLVPQDQADRDFDWDDDPDPVCDPTDTDNVDGDHGNPCQVVVCVVPVGSGDRDDDTIDNNPCPVVPD

InterPro domains:
  IPR000556 Glycoside hydrolase, 48F [PF02011] (1-121)
  IPR008928 Six-hairpin glycosidase superfamily [SSF48208] (1-121)
  IPR012341 Six-hairpin glycosidase-like superfamily [G3DSA:1.50.10.10] (1-108)
  IPR023309 Endoglucanase F, domain 2 [G3DSA:2.170.160.10] (44-121)

pLDDT: mean 82.26, std 16.76, range [41.75, 98.12]